Protein AF-A0A963ISC7-F1 (afdb_monomer_lite)

Foldseek 3Di:
DDPDPPPPPPPPDPCVPVQVPQVVVCVVVVHDDDVQSNDLCHPPSVDDPVRSVVVVVVVVVVVVVVVVD

Sequence (69 aa):
MRLGDQFGCCGVAHSSELTNHVAIHKLRMNRRLTAADLTPRGPDALFSSSEVDELISLLNAVRARAVAA

Structure (mmCIF, N/CA/C/O backbone):
data_AF-A0A963ISC7-F1
#
_entry.id   AF-A0A963ISC7-F1
#
loop_
_atom_site.group_PDB
_atom_site.id
_atom_site.type_symbol
_atom_site.label_atom_id
_atom_site.label_alt_id
_atom_site.label_comp_id
_atom_site.label_asym_id
_atom_site.label_entity_id
_atom_site.label_seq_id
_atom_site.pdbx_PDB_ins_code
_atom_site.Cartn_x
_atom_site.Cartn_y
_atom_site.Cartn_z
_atom_site.occupancy
_atom_site.B_iso_or_equiv
_atom_site.auth_seq_id
_atom_site.auth_comp_id
_atom_site.auth_asym_id
_atom_site.auth_atom_id
_atom_site.pdbx_PDB_model_num
ATOM 1 N N . MET A 1 1 ? 6.311 -37.748 -11.081 1.00 34.41 1 MET A N 1
ATOM 2 C CA . MET A 1 1 ? 6.574 -36.740 -10.030 1.00 34.41 1 MET A CA 1
ATOM 3 C C . MET A 1 1 ? 6.307 -35.362 -10.616 1.00 34.41 1 MET A C 1
ATOM 5 O O . MET A 1 1 ? 6.995 -34.983 -11.551 1.00 34.41 1 MET A O 1
ATOM 9 N N . ARG A 1 2 ? 5.258 -34.668 -10.160 1.00 38.06 2 ARG A N 1
ATOM 10 C CA . ARG A 1 2 ? 4.915 -33.303 -10.595 1.00 38.06 2 ARG A CA 1
ATOM 11 C C . ARG A 1 2 ? 5.497 -32.320 -9.573 1.00 38.06 2 ARG A C 1
ATOM 13 O O . ARG A 1 2 ? 4.946 -32.194 -8.487 1.00 38.06 2 ARG A O 1
ATOM 20 N N . LEU A 1 3 ? 6.613 -31.667 -9.900 1.00 43.66 3 LEU A N 1
ATOM 21 C CA . LEU A 1 3 ? 7.074 -30.468 -9.192 1.00 43.66 3 LEU A CA 1
ATOM 22 C C . LEU A 1 3 ? 6.358 -29.265 -9.819 1.00 43.66 3 LEU A C 1
ATOM 24 O O . LEU A 1 3 ? 6.761 -28.808 -10.883 1.00 43.66 3 LEU A O 1
ATOM 28 N N . GLY A 1 4 ? 5.273 -28.798 -9.201 1.00 46.66 4 GLY A N 1
ATOM 29 C CA . GLY A 1 4 ? 4.516 -27.642 -9.702 1.00 46.66 4 GLY A CA 1
ATOM 30 C C . GLY A 1 4 ? 3.837 -26.767 -8.644 1.00 46.66 4 GLY A C 1
ATOM 31 O O . GLY A 1 4 ? 3.334 -25.712 -8.999 1.00 46.66 4 GLY A O 1
ATOM 32 N N . ASP A 1 5 ? 3.867 -27.142 -7.360 1.00 44.97 5 ASP A N 1
ATOM 33 C CA . ASP A 1 5 ? 3.006 -26.542 -6.319 1.00 44.97 5 ASP A CA 1
ATOM 34 C C . ASP A 1 5 ? 3.747 -25.729 -5.236 1.00 44.97 5 ASP A C 1
ATOM 36 O O . ASP A 1 5 ? 3.221 -25.484 -4.157 1.00 44.97 5 ASP A O 1
ATOM 40 N N . GLN A 1 6 ? 4.985 -25.286 -5.481 1.00 50.78 6 GLN A N 1
ATOM 41 C CA . GLN A 1 6 ? 5.779 -24.592 -4.445 1.00 50.78 6 GLN A CA 1
ATOM 42 C C . GLN A 1 6 ? 5.739 -23.058 -4.493 1.00 50.78 6 GLN A C 1
ATOM 44 O O . GLN A 1 6 ? 6.269 -22.415 -3.591 1.00 50.78 6 GLN A O 1
ATOM 49 N N . PHE A 1 7 ? 5.077 -22.441 -5.475 1.00 41.59 7 PHE A N 1
ATOM 50 C CA . PHE A 1 7 ? 5.024 -20.972 -5.556 1.00 41.59 7 PHE A CA 1
ATOM 51 C C . PHE A 1 7 ? 3.808 -20.342 -4.852 1.00 41.59 7 PHE A C 1
ATOM 53 O O . PHE A 1 7 ? 3.652 -19.127 -4.883 1.00 41.59 7 PHE A O 1
ATOM 60 N N . GLY A 1 8 ? 2.971 -21.140 -4.176 1.00 43.62 8 GLY A N 1
ATOM 61 C CA . GLY A 1 8 ? 1.695 -20.684 -3.610 1.00 43.62 8 GLY A CA 1
ATOM 62 C C . GLY A 1 8 ? 1.741 -19.950 -2.264 1.00 43.62 8 GLY A C 1
ATOM 63 O O . GLY A 1 8 ? 0.755 -19.307 -1.926 1.00 43.62 8 GLY A O 1
ATOM 64 N N . CYS A 1 9 ? 2.833 -20.005 -1.485 1.00 42.06 9 CYS A N 1
ATOM 65 C CA . CYS A 1 9 ? 2.787 -19.515 -0.090 1.00 42.06 9 CYS A CA 1
ATOM 66 C C . CYS A 1 9 ? 3.972 -18.652 0.386 1.00 42.06 9 CYS A C 1
ATOM 68 O O . CYS A 1 9 ? 3.959 -18.217 1.534 1.00 42.06 9 CYS A O 1
ATOM 70 N N . CYS A 1 10 ? 4.978 -18.349 -0.443 1.00 31.61 10 CYS A N 1
ATOM 71 C CA . CYS A 1 10 ? 6.130 -17.529 -0.023 1.00 31.61 10 CYS A CA 1
ATOM 72 C C . CYS A 1 10 ? 6.137 -16.147 -0.704 1.00 31.61 10 CYS A C 1
ATOM 74 O O . CYS A 1 10 ? 7.109 -15.743 -1.332 1.00 31.61 10 CYS A O 1
ATOM 76 N N . GLY A 1 11 ? 5.012 -15.432 -0.637 1.00 40.88 11 GLY A N 1
ATOM 77 C CA . GLY A 1 11 ? 4.869 -14.090 -1.217 1.00 40.88 11 GLY A CA 1
ATOM 78 C C . GLY A 1 11 ? 5.157 -12.930 -0.258 1.00 40.88 11 GLY A C 1
ATOM 79 O O . GLY A 1 11 ? 5.078 -11.780 -0.671 1.00 40.88 11 GLY A O 1
ATOM 80 N N . VAL A 1 12 ? 5.472 -13.185 1.018 1.00 50.12 12 VAL A N 1
ATOM 81 C CA . VAL A 1 12 ? 5.534 -12.131 2.051 1.00 50.12 12 VAL A CA 1
ATOM 82 C C . VAL A 1 12 ? 6.824 -12.170 2.872 1.00 50.12 12 VAL A C 1
ATOM 84 O O . VAL A 1 12 ? 6.799 -12.221 4.094 1.00 50.12 12 VAL A O 1
ATOM 87 N N . ALA A 1 13 ? 7.983 -12.145 2.214 1.00 44.38 13 ALA A N 1
ATOM 88 C CA . ALA A 1 13 ? 9.262 -12.005 2.925 1.00 44.38 13 ALA A CA 1
ATOM 89 C C . ALA A 1 13 ? 10.249 -11.008 2.294 1.00 44.38 13 ALA A C 1
ATOM 91 O O . ALA A 1 13 ? 11.422 -11.019 2.645 1.00 44.38 13 ALA A O 1
ATOM 92 N N . HIS A 1 14 ? 9.803 -10.110 1.407 1.00 36.38 14 HIS A N 1
ATOM 93 C CA . HIS A 1 14 ? 10.682 -9.079 0.822 1.00 36.38 14 HIS A CA 1
ATOM 94 C C . HIS A 1 14 ? 10.520 -7.671 1.433 1.00 36.38 14 HIS A C 1
ATOM 96 O O . HIS A 1 14 ? 11.131 -6.726 0.950 1.00 36.38 14 HIS A O 1
ATOM 102 N N . SER A 1 15 ? 9.747 -7.502 2.515 1.00 36.34 15 SER A N 1
ATOM 103 C CA . SER A 1 15 ? 9.408 -6.170 3.060 1.00 36.34 15 SER A CA 1
ATOM 104 C C . SER A 1 15 ? 10.230 -5.724 4.285 1.00 36.34 15 SER A C 1
ATOM 106 O O . SER A 1 15 ? 9.903 -4.709 4.899 1.00 36.34 15 SER A O 1
ATOM 108 N N . SER A 1 16 ? 11.278 -6.454 4.684 1.00 50.59 16 SER A N 1
ATOM 109 C CA . SER A 1 16 ? 12.025 -6.166 5.928 1.00 50.59 16 SER A CA 1
ATOM 110 C C . SER A 1 16 ? 12.766 -4.819 5.897 1.00 50.59 16 SER A C 1
ATOM 112 O O . SER A 1 16 ? 12.789 -4.099 6.892 1.00 50.59 16 SER A O 1
ATOM 114 N N . GLU A 1 17 ? 13.312 -4.416 4.746 1.00 46.00 17 GLU A N 1
ATOM 115 C CA . GLU A 1 17 ? 14.180 -3.232 4.692 1.00 46.00 17 GLU A CA 1
ATOM 116 C C . GLU A 1 17 ? 13.390 -1.912 4.623 1.00 46.00 17 GLU A C 1
ATOM 118 O O . GLU A 1 17 ? 13.736 -0.944 5.300 1.00 46.00 17 GLU A O 1
ATOM 123 N N . LEU A 1 18 ? 12.253 -1.892 3.911 1.00 53.00 18 LEU A N 1
ATOM 124 C CA . LEU A 1 18 ? 11.409 -0.694 3.788 1.00 53.00 18 LEU A CA 1
ATOM 125 C C . LEU A 1 18 ? 10.641 -0.370 5.088 1.00 53.00 18 LEU A C 1
ATOM 127 O O . LEU A 1 18 ? 10.397 0.798 5.396 1.00 53.00 18 LEU A O 1
ATOM 131 N N . THR A 1 19 ? 10.319 -1.397 5.885 1.00 56.44 19 THR A N 1
ATOM 132 C CA . THR A 1 19 ? 9.589 -1.290 7.166 1.00 56.44 19 THR A CA 1
ATOM 133 C C . THR A 1 19 ? 10.346 -0.445 8.200 1.00 56.44 19 THR A C 1
ATOM 135 O O . THR A 1 19 ? 9.739 0.252 9.018 1.00 56.44 19 THR A O 1
ATOM 138 N N . ASN A 1 20 ? 11.679 -0.432 8.132 1.00 63.50 20 ASN A N 1
ATOM 139 C CA . ASN A 1 20 ? 12.513 0.261 9.110 1.00 63.50 20 ASN A CA 1
ATOM 140 C C . ASN A 1 20 ? 12.397 1.788 9.014 1.00 63.50 20 ASN A C 1
ATOM 142 O O . ASN A 1 20 ? 12.334 2.466 10.039 1.00 63.50 20 ASN A O 1
ATOM 146 N N . HIS A 1 21 ? 12.335 2.356 7.809 1.00 73.38 21 HIS A N 1
ATOM 147 C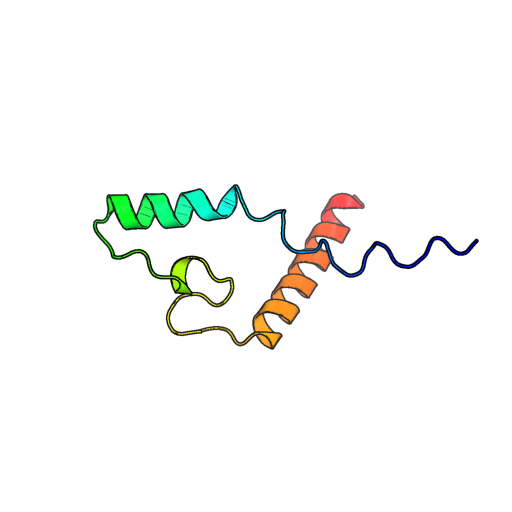 CA . HIS A 1 21 ? 12.419 3.810 7.644 1.00 73.38 21 HIS A CA 1
ATOM 148 C C . HIS A 1 21 ? 11.176 4.550 8.164 1.00 73.38 21 HIS A C 1
ATOM 150 O O . HIS A 1 21 ? 11.316 5.594 8.806 1.00 73.38 21 HIS A O 1
ATOM 156 N N . VAL A 1 22 ? 9.973 3.994 7.970 1.00 76.56 22 VAL A N 1
ATOM 157 C CA . VAL A 1 22 ? 8.714 4.571 8.487 1.00 76.56 22 VAL A CA 1
ATOM 158 C C . VAL A 1 22 ? 8.664 4.492 10.014 1.00 76.56 22 VAL A C 1
ATOM 160 O O . VAL A 1 22 ? 8.361 5.489 10.677 1.00 76.56 22 VAL A O 1
ATOM 163 N N . ALA A 1 23 ? 9.029 3.338 10.579 1.00 79.62 23 ALA A N 1
ATOM 164 C CA . ALA A 1 23 ? 9.077 3.131 12.022 1.00 79.62 23 ALA A CA 1
ATOM 165 C C . ALA A 1 23 ? 10.076 4.081 12.700 1.00 79.62 23 ALA A C 1
ATOM 167 O O . ALA A 1 23 ? 9.719 4.794 13.641 1.00 79.62 23 ALA A O 1
ATOM 168 N N . ILE A 1 24 ? 11.303 4.166 12.174 1.00 83.62 24 ILE A N 1
ATOM 169 C CA . ILE A 1 24 ? 12.348 5.056 12.694 1.00 83.62 24 ILE A CA 1
ATOM 170 C C . ILE A 1 24 ? 11.905 6.521 12.609 1.00 83.62 24 ILE A C 1
ATOM 172 O O . ILE A 1 24 ? 12.072 7.265 13.574 1.00 83.62 24 ILE A O 1
ATOM 176 N N . HIS A 1 25 ? 11.317 6.952 11.490 1.00 84.88 25 HIS A N 1
ATOM 177 C CA . HIS A 1 25 ? 10.848 8.330 11.331 1.00 84.88 25 HIS A CA 1
ATOM 178 C C . HIS A 1 25 ? 9.778 8.699 12.370 1.00 84.88 25 HIS A C 1
ATOM 180 O O . HIS A 1 25 ? 9.898 9.726 13.040 1.00 84.88 25 HIS A O 1
ATOM 186 N N . LYS A 1 26 ? 8.766 7.845 12.570 1.00 83.81 26 LYS A N 1
ATOM 187 C CA . LYS A 1 26 ? 7.694 8.077 13.553 1.00 83.81 26 LYS A CA 1
ATOM 188 C C . LYS A 1 26 ? 8.234 8.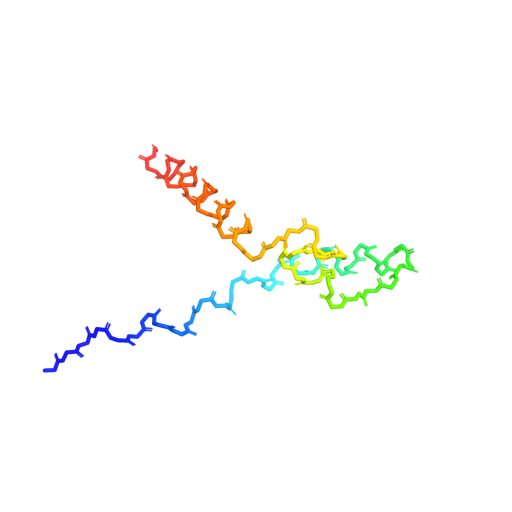173 14.978 1.00 83.81 26 LYS A C 1
ATOM 190 O O . LYS A 1 26 ? 7.875 9.109 15.694 1.00 83.81 26 LYS A O 1
ATOM 195 N N . LEU A 1 27 ? 9.143 7.275 15.356 1.00 85.88 27 LEU A N 1
ATOM 196 C CA . LEU A 1 27 ? 9.781 7.290 16.673 1.00 85.88 27 LEU A CA 1
ATOM 197 C C . LEU A 1 27 ? 10.628 8.554 16.884 1.00 85.88 27 LEU A C 1
ATOM 199 O O . LEU A 1 27 ? 10.532 9.174 17.940 1.00 85.88 27 LEU A O 1
ATOM 203 N N . ARG A 1 28 ? 11.375 9.012 15.867 1.00 90.38 28 ARG A N 1
ATOM 204 C CA . ARG A 1 28 ? 12.132 10.281 15.926 1.00 90.38 28 ARG A CA 1
ATOM 205 C C . ARG A 1 28 ? 11.234 11.503 16.107 1.00 90.38 28 ARG A C 1
ATOM 207 O O . ARG A 1 28 ? 11.658 12.478 16.718 1.00 90.38 28 ARG A O 1
ATOM 214 N N . MET A 1 29 ? 10.006 11.454 15.596 1.00 88.75 29 MET A N 1
ATOM 215 C CA . MET A 1 29 ? 9.017 12.521 15.765 1.00 88.75 29 MET A CA 1
ATOM 216 C C . MET A 1 29 ? 8.136 12.349 17.013 1.00 88.75 29 MET A C 1
ATOM 218 O O . MET A 1 29 ? 7.172 13.096 17.168 1.00 88.75 29 MET A O 1
ATOM 222 N N . ASN A 1 30 ? 8.424 11.374 17.887 1.00 88.94 30 ASN A N 1
ATOM 223 C CA . ASN A 1 30 ? 7.579 11.015 19.036 1.00 88.94 30 ASN A CA 1
ATOM 224 C C . ASN A 1 30 ? 6.104 10.773 18.655 1.00 88.94 30 ASN A C 1
ATOM 226 O O . ASN A 1 30 ? 5.181 10.994 19.440 1.00 88.94 30 ASN A O 1
ATOM 230 N N . ARG A 1 31 ? 5.865 10.313 17.424 1.00 85.44 31 ARG A N 1
ATOM 231 C CA . ARG A 1 31 ? 4.548 9.894 16.947 1.00 85.44 31 ARG A CA 1
ATOM 232 C C . ARG A 1 31 ? 4.363 8.423 17.286 1.00 85.44 31 ARG A C 1
ATOM 234 O O . ARG A 1 31 ? 5.282 7.623 17.118 1.00 85.44 31 ARG A O 1
ATOM 241 N N . ARG A 1 32 ? 3.153 8.051 17.710 1.00 82.50 32 ARG A N 1
ATOM 242 C CA . ARG A 1 32 ? 2.811 6.640 17.910 1.00 82.50 32 ARG A CA 1
ATOM 243 C C . ARG A 1 32 ? 2.991 5.872 16.604 1.00 82.50 32 ARG A C 1
ATOM 245 O O . ARG A 1 32 ? 2.495 6.303 15.564 1.00 82.50 32 ARG A O 1
ATOM 252 N N . LEU A 1 33 ? 3.691 4.746 16.703 1.00 82.81 33 LEU A N 1
ATOM 253 C CA . LEU 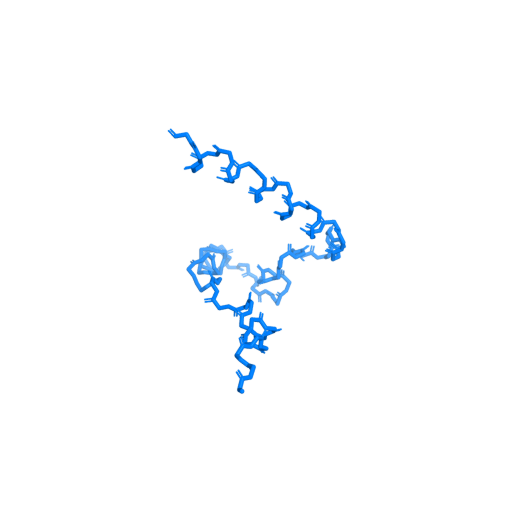A 1 33 ? 3.758 3.737 15.661 1.00 82.81 33 LEU A CA 1
ATOM 254 C C . LEU A 1 33 ? 2.571 2.792 15.845 1.00 82.81 33 LEU A C 1
A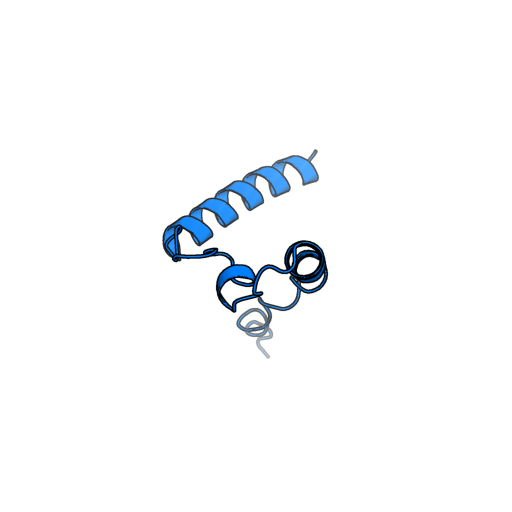TOM 256 O O . LEU A 1 33 ? 2.402 2.198 16.910 1.00 82.81 33 LEU A O 1
ATOM 260 N N . THR A 1 34 ? 1.724 2.697 14.832 1.00 82.50 34 THR A N 1
ATOM 261 C CA . THR A 1 34 ? 0.524 1.860 14.822 1.00 82.50 34 THR A CA 1
ATOM 262 C C . THR A 1 34 ? 0.683 0.732 13.813 1.00 82.50 34 THR A C 1
ATOM 264 O O . THR A 1 34 ? 1.480 0.831 12.883 1.00 82.50 34 THR A O 1
ATOM 267 N N . ALA A 1 35 ? -0.098 -0.340 13.960 1.00 79.31 35 ALA A N 1
ATOM 268 C CA . ALA A 1 35 ? -0.080 -1.430 12.984 1.00 79.31 35 ALA A CA 1
ATOM 269 C C . ALA A 1 35 ? -0.391 -0.927 11.562 1.00 79.31 35 ALA A C 1
ATOM 271 O O . ALA A 1 35 ? 0.223 -1.394 10.609 1.00 79.31 35 ALA A O 1
ATOM 272 N N . ALA A 1 36 ? -1.271 0.073 11.429 1.00 74.88 36 ALA A N 1
ATOM 273 C CA . ALA A 1 36 ? -1.637 0.675 10.150 1.00 74.88 36 ALA A CA 1
ATOM 274 C C . ALA A 1 36 ? -0.456 1.366 9.439 1.00 74.88 36 ALA A C 1
ATOM 276 O O . ALA A 1 36 ? -0.379 1.308 8.214 1.00 74.88 36 ALA A O 1
ATOM 277 N N . ASP A 1 37 ? 0.505 1.928 10.188 1.00 74.75 37 ASP A N 1
ATOM 278 C CA . ASP A 1 37 ? 1.738 2.514 9.631 1.00 74.75 37 ASP A CA 1
ATOM 279 C C . ASP A 1 37 ? 2.649 1.467 8.969 1.00 74.75 37 ASP A C 1
ATOM 281 O O . ASP A 1 37 ? 3.502 1.814 8.157 1.00 74.75 37 ASP A O 1
AT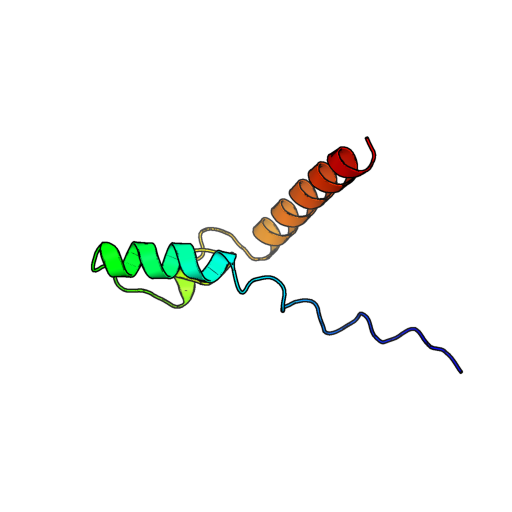OM 285 N N . LEU A 1 38 ? 2.483 0.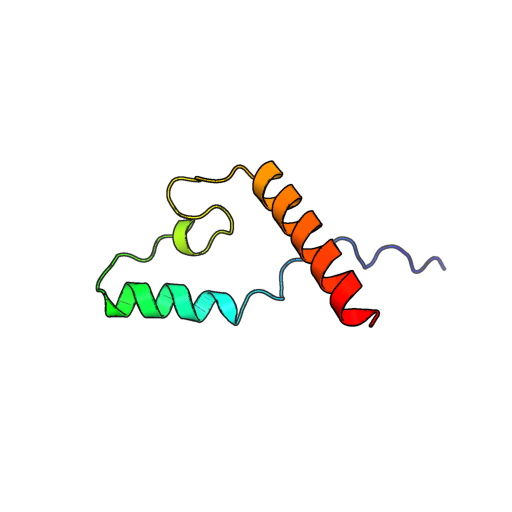193 9.332 1.00 76.81 38 LEU A N 1
ATOM 286 C CA . LEU A 1 38 ? 3.251 -0.931 8.797 1.00 76.81 38 LEU A CA 1
ATOM 287 C C . LEU A 1 38 ? 2.473 -1.703 7.722 1.00 76.81 38 LEU A C 1
ATOM 289 O O . LEU A 1 38 ? 2.981 -2.685 7.186 1.00 76.81 38 LEU A O 1
ATOM 293 N N . THR A 1 39 ? 1.242 -1.283 7.406 1.00 75.62 39 THR A N 1
ATOM 294 C CA . THR A 1 39 ? 0.433 -1.920 6.363 1.00 75.62 39 THR A CA 1
ATOM 295 C C . THR A 1 39 ? 0.536 -1.182 5.027 1.00 75.62 39 THR A C 1
ATOM 297 O O . THR A 1 39 ? 0.600 0.048 5.018 1.00 75.62 39 THR A O 1
ATOM 300 N N . PRO A 1 40 ? 0.426 -1.892 3.887 1.00 70.31 40 PRO A N 1
ATOM 301 C CA . PRO A 1 40 ? 0.379 -1.267 2.562 1.00 70.31 40 PRO A CA 1
ATOM 302 C C . PRO A 1 40 ? -0.793 -0.293 2.367 1.00 70.31 40 PRO A C 1
ATOM 304 O O . PRO A 1 40 ? -0.748 0.548 1.478 1.00 70.31 40 PRO A O 1
ATOM 307 N N . ARG A 1 41 ? -1.847 -0.405 3.191 1.00 75.12 41 ARG A N 1
ATOM 308 C CA . ARG A 1 41 ? -3.055 0.435 3.118 1.00 75.12 41 ARG A CA 1
ATOM 309 C C . ARG A 1 41 ? -2.917 1.773 3.850 1.00 75.12 41 ARG A C 1
ATOM 311 O O . ARG A 1 41 ? -3.772 2.639 3.686 1.00 75.12 41 ARG A O 1
ATOM 318 N N . GLY A 1 42 ? -1.852 1.940 4.639 1.00 69.62 42 GLY A N 1
ATOM 319 C CA . GLY A 1 42 ? -1.601 3.137 5.435 1.00 69.62 42 GLY A CA 1
ATOM 320 C C . GLY A 1 42 ? -2.582 3.343 6.603 1.00 69.62 42 GLY A C 1
ATOM 321 O O . GLY A 1 42 ? -3.462 2.511 6.852 1.00 69.62 42 GLY A O 1
ATOM 322 N N . PRO A 1 43 ? -2.429 4.450 7.355 1.00 69.69 43 PRO A N 1
ATOM 323 C CA . PRO A 1 43 ? -3.397 4.867 8.369 1.00 69.69 43 PRO A CA 1
ATOM 324 C C . PRO A 1 43 ? -4.778 5.096 7.741 1.00 69.69 43 PRO A C 1
ATOM 326 O O . PRO A 1 43 ? -4.874 5.423 6.564 1.00 69.69 43 PRO A O 1
ATOM 329 N N . ASP A 1 44 ? -5.838 4.876 8.518 1.00 74.88 44 ASP A N 1
ATOM 330 C CA . ASP A 1 44 ? -7.246 5.034 8.110 1.00 74.88 44 ASP A CA 1
ATOM 331 C C . ASP A 1 44 ? -7.711 4.158 6.932 1.00 74.88 44 ASP A C 1
ATOM 333 O O . ASP A 1 44 ? -8.831 4.320 6.455 1.00 74.88 44 ASP A O 1
ATOM 337 N N . ALA A 1 45 ? -6.885 3.198 6.492 1.00 75.81 45 ALA A N 1
ATOM 338 C CA . ALA A 1 45 ? -7.159 2.354 5.330 1.00 75.81 45 ALA A CA 1
ATOM 339 C C . ALA A 1 45 ? -7.555 3.181 4.091 1.00 75.81 45 ALA A C 1
ATOM 341 O O . ALA A 1 45 ? -8.507 2.841 3.391 1.00 75.81 45 ALA A O 1
ATOM 342 N N . LEU A 1 46 ? -6.801 4.259 3.831 1.00 80.12 46 LEU A N 1
ATOM 343 C CA . LEU A 1 46 ? -7.021 5.179 2.705 1.00 80.12 46 LEU A CA 1
ATOM 344 C C . LEU A 1 46 ? -7.055 4.480 1.341 1.00 80.12 46 LEU A C 1
ATOM 346 O O . LEU A 1 46 ? -7.612 5.029 0.397 1.00 80.12 46 LEU A O 1
ATOM 350 N N . PHE A 1 47 ? -6.475 3.284 1.253 1.00 81.38 47 PHE A N 1
ATOM 351 C CA . PHE A 1 47 ? -6.549 2.423 0.083 1.00 81.38 47 PHE A CA 1
ATOM 352 C C . PHE A 1 47 ? -7.226 1.102 0.441 1.00 81.38 47 PHE A C 1
ATOM 354 O O . PHE A 1 47 ? -6.854 0.440 1.417 1.00 81.38 47 PHE A O 1
ATOM 361 N N . SER A 1 48 ? -8.188 0.677 -0.375 1.00 85.31 48 SER A N 1
ATOM 362 C CA . SER A 1 48 ? -8.730 -0.680 -0.333 1.00 85.31 48 SER A CA 1
ATOM 363 C C . SER A 1 48 ? -7.679 -1.705 -0.778 1.00 85.31 48 SER A C 1
ATOM 365 O O . SER A 1 48 ? -6.681 -1.370 -1.413 1.00 85.31 48 SER A O 1
ATOM 367 N N . SER A 1 49 ? -7.889 -2.986 -0.448 1.00 83.50 49 SER A N 1
ATOM 368 C CA . SER A 1 49 ? -6.954 -4.041 -0.879 1.00 83.50 49 SER A CA 1
ATOM 369 C C . SER A 1 49 ? -6.846 -4.106 -2.404 1.00 83.50 49 SER A C 1
ATOM 371 O O . SER A 1 49 ? -5.743 -4.194 -2.925 1.00 83.50 49 SER A O 1
ATOM 373 N N . SER A 1 50 ? -7.977 -3.978 -3.105 1.00 86.88 50 SER A N 1
ATOM 374 C CA . SER A 1 50 ? -8.028 -3.991 -4.568 1.00 86.88 50 SER A CA 1
ATOM 375 C C . SER A 1 50 ? -7.280 -2.818 -5.197 1.00 86.88 50 SER A C 1
ATOM 377 O O . SER A 1 50 ? -6.562 -3.019 -6.168 1.00 86.88 50 SER A O 1
ATOM 379 N N . GLU A 1 51 ? -7.375 -1.612 -4.627 1.00 88.62 51 GLU A N 1
ATOM 380 C CA . GLU A 1 51 ? -6.624 -0.449 -5.128 1.00 88.62 51 GLU A CA 1
ATOM 381 C C . GLU A 1 51 ? -5.111 -0.623 -4.951 1.00 88.62 51 GLU A C 1
ATOM 383 O O . GLU A 1 51 ? -4.328 -0.244 -5.823 1.00 88.62 51 GLU A O 1
ATOM 388 N N . VAL A 1 52 ? -4.683 -1.231 -3.840 1.00 89.06 52 VAL A N 1
ATOM 389 C CA . VAL A 1 52 ? -3.266 -1.553 -3.620 1.00 89.06 52 VAL A CA 1
ATOM 390 C C . VAL A 1 52 ? -2.786 -2.602 -4.626 1.00 89.06 52 VAL A C 1
ATOM 392 O O . VAL A 1 52 ? -1.704 -2.447 -5.193 1.00 89.06 52 VAL A O 1
ATOM 395 N N . ASP A 1 53 ? -3.587 -3.633 -4.893 1.00 87.06 53 ASP A N 1
ATOM 396 C CA . ASP A 1 53 ? -3.254 -4.675 -5.869 1.00 87.06 53 ASP A CA 1
ATOM 397 C C . ASP A 1 53 ? -3.141 -4.105 -7.296 1.00 87.06 53 ASP A C 1
ATOM 399 O O . ASP A 1 53 ? -2.199 -4.426 -8.030 1.00 87.06 53 ASP A O 1
ATOM 403 N N . GLU A 1 54 ? -4.044 -3.198 -7.677 1.00 92.50 54 GLU A N 1
ATOM 404 C CA . GLU A 1 54 ? -3.986 -2.472 -8.951 1.00 92.50 54 GLU A CA 1
ATOM 405 C C . GLU A 1 54 ? -2.712 -1.627 -9.071 1.00 92.50 54 GLU A C 1
ATOM 407 O O . GLU A 1 54 ? -2.004 -1.701 -10.082 1.00 92.50 54 GLU A O 1
ATOM 412 N N . LEU A 1 55 ? -2.368 -0.871 -8.025 1.00 91.44 55 LEU A N 1
ATOM 413 C CA . LEU A 1 55 ? -1.146 -0.070 -7.996 1.00 91.44 55 LEU A CA 1
ATOM 414 C C . LEU A 1 55 ? 0.106 -0.945 -8.142 1.00 91.44 55 LEU A C 1
ATOM 416 O O . LEU A 1 55 ? 0.999 -0.629 -8.932 1.00 91.44 55 LEU A O 1
ATOM 420 N N . ILE A 1 56 ? 0.173 -2.063 -7.417 1.00 90.88 56 ILE A N 1
ATOM 421 C CA . ILE A 1 56 ? 1.292 -3.011 -7.497 1.00 90.88 56 ILE A CA 1
ATOM 422 C C . ILE A 1 56 ? 1.401 -3.599 -8.911 1.00 90.88 56 ILE A C 1
ATOM 424 O O . ILE A 1 56 ? 2.512 -3.737 -9.432 1.00 90.88 56 ILE A O 1
ATOM 428 N N . SER A 1 57 ? 0.276 -3.905 -9.563 1.00 92.38 57 SER A N 1
ATOM 429 C CA . SER A 1 57 ? 0.247 -4.381 -10.951 1.00 92.38 57 SER A CA 1
ATOM 430 C C . SER A 1 57 ? 0.862 -3.360 -11.917 1.00 92.38 57 SER A C 1
ATOM 432 O O . SER A 1 57 ? 1.749 -3.699 -12.708 1.00 92.38 57 SER A O 1
ATOM 434 N N . LEU A 1 58 ? 0.483 -2.083 -11.793 1.00 95.62 58 LEU A N 1
ATOM 435 C CA . LEU A 1 58 ? 1.038 -0.995 -12.603 1.00 95.62 58 LEU A CA 1
ATOM 436 C C . LEU A 1 58 ? 2.543 -0.810 -12.373 1.00 95.62 58 LEU A C 1
ATOM 438 O O . LEU A 1 58 ? 3.312 -0.722 -13.334 1.00 95.62 58 LEU A O 1
ATOM 442 N N . LEU A 1 59 ? 2.987 -0.795 -11.115 1.00 95.25 59 LEU A N 1
ATOM 443 C CA . LEU A 1 59 ? 4.406 -0.652 -10.775 1.00 95.25 59 LEU A CA 1
ATOM 444 C C . LEU A 1 59 ? 5.240 -1.827 -11.299 1.00 95.25 59 LEU A C 1
ATOM 446 O O . LEU A 1 59 ? 6.344 -1.625 -11.809 1.00 95.25 59 LEU A O 1
ATOM 450 N N . ASN A 1 60 ? 4.707 -3.049 -11.245 1.00 94.31 60 ASN A N 1
ATOM 451 C CA . ASN A 1 60 ? 5.360 -4.221 -11.823 1.00 94.31 60 ASN A CA 1
ATOM 452 C C . ASN A 1 60 ? 5.486 -4.123 -13.345 1.00 94.31 60 ASN A C 1
ATOM 454 O O . ASN A 1 60 ? 6.532 -4.487 -13.883 1.00 94.31 60 ASN A O 1
ATOM 458 N N . ALA A 1 61 ? 4.477 -3.588 -14.037 1.00 92.94 61 ALA A N 1
ATOM 459 C CA . ALA A 1 61 ? 4.553 -3.355 -15.476 1.00 92.94 61 ALA A CA 1
ATOM 460 C C . ALA A 1 61 ? 5.645 -2.331 -15.837 1.00 92.94 61 ALA A C 1
ATOM 462 O O . ALA A 1 61 ? 6.407 -2.548 -16.781 1.00 92.94 61 ALA A O 1
ATOM 463 N N . VAL A 1 62 ? 5.770 -1.242 -15.070 1.00 95.75 62 VAL A N 1
ATOM 464 C CA . VAL A 1 62 ? 6.846 -0.249 -15.248 1.00 95.75 62 VAL A CA 1
ATOM 465 C C . VAL A 1 62 ? 8.215 -0.879 -14.997 1.00 95.75 62 VAL A C 1
ATOM 467 O O . VAL A 1 62 ? 9.116 -0.743 -15.824 1.00 95.75 62 VAL A O 1
ATOM 470 N N . ARG A 1 63 ? 8.361 -1.629 -13.900 1.00 93.31 63 ARG A N 1
ATOM 471 C CA . ARG A 1 63 ? 9.599 -2.343 -13.565 1.00 93.31 63 ARG A CA 1
ATOM 472 C C . ARG A 1 63 ? 10.002 -3.333 -14.659 1.00 93.31 63 ARG A C 1
ATOM 474 O O . ARG A 1 63 ? 11.168 -3.369 -15.033 1.00 93.31 63 ARG A O 1
ATOM 481 N N . ALA A 1 64 ? 9.058 -4.108 -15.191 1.00 92.69 64 ALA A N 1
ATOM 482 C CA . ALA A 1 64 ? 9.327 -5.071 -16.257 1.00 92.69 64 ALA A CA 1
ATOM 483 C C . ALA A 1 64 ? 9.869 -4.391 -17.522 1.00 92.69 64 ALA A C 1
ATOM 485 O O . ALA A 1 64 ? 10.819 -4.885 -18.122 1.00 92.69 64 ALA A O 1
ATOM 486 N N . ARG A 1 65 ? 9.319 -3.226 -17.890 1.00 90.12 65 ARG A N 1
ATOM 487 C CA . ARG A 1 65 ? 9.823 -2.426 -19.018 1.00 90.12 65 ARG A CA 1
ATOM 488 C C . ARG A 1 65 ? 11.225 -1.879 -18.760 1.00 90.12 65 ARG A C 1
ATOM 490 O O . ARG A 1 65 ? 12.041 -1.904 -19.669 1.00 90.12 65 ARG A O 1
ATOM 497 N N . ALA A 1 66 ? 11.502 -1.413 -17.542 1.00 90.75 66 ALA A N 1
ATOM 498 C CA . ALA A 1 66 ? 12.814 -0.881 -17.174 1.00 90.75 66 ALA A CA 1
ATOM 499 C C . ALA A 1 66 ? 13.922 -1.951 -17.155 1.00 90.75 66 ALA A C 1
ATOM 501 O O . ALA A 1 66 ? 15.070 -1.623 -17.415 1.00 90.75 66 ALA A O 1
ATOM 502 N N . VAL A 1 67 ? 13.589 -3.211 -16.849 1.00 93.88 67 VAL A N 1
ATOM 503 C CA . VAL A 1 67 ? 14.549 -4.335 -16.814 1.00 93.88 67 VAL A CA 1
ATOM 504 C C . VAL A 1 67 ? 14.763 -4.977 -18.191 1.00 93.88 67 VAL A C 1
ATOM 506 O O . VAL A 1 67 ? 15.788 -5.611 -18.414 1.00 93.88 67 VAL A O 1
ATOM 509 N N . ALA A 1 68 ? 13.802 -4.854 -19.109 1.00 78.69 68 ALA A N 1
ATOM 510 C CA . ALA A 1 68 ? 13.902 -5.411 -20.460 1.00 78.69 68 ALA A CA 1
ATOM 511 C C . ALA A 1 68 ? 14.705 -4.534 -21.447 1.00 78.69 68 ALA A C 1
ATOM 513 O O . ALA A 1 68 ? 14.875 -4.944 -22.596 1.00 78.69 68 ALA A O 1
ATOM 514 N N . ALA A 1 69 ? 15.145 -3.345 -21.020 1.00 61.59 69 ALA A N 1
ATOM 515 C CA . ALA A 1 69 ? 15.977 -2.405 -21.776 1.00 61.59 69 ALA A CA 1
ATOM 516 C C . ALA A 1 69 ? 17.449 -2.526 -21.363 1.00 61.59 69 ALA A C 1
ATOM 518 O O . ALA A 1 69 ? 18.310 -2.376 -22.259 1.00 61.59 69 ALA A O 1
#

Radius of gyration: 16.43 Å; chains: 1; bounding box: 25×49×41 Å

Secondary structure (DSSP, 8-state):
-----SSSS--S-S-HHHHHHHHHHHHHTTPPP-GGGGSTT-GGG-S-HHHHHHHHHHHHHHHHHHH--

pLDDT: mean 72.54, std 19.46, range [31.61, 95.75]